Protein AF-A0A377BPP2-F1 (afdb_monomer)

pLDDT: mean 90.52, std 13.29, range [37.53, 98.62]

Organism: Escherichia coli (NCBI:txid562)

Solvent-accessible surface area (backbone atoms only — not comparable to full-atom values): 5243 Å² total; per-residue (Å²): 132,62,91,83,49,46,66,83,79,76,75,88,85,91,62,98,72,67,66,48,83,66,59,47,52,49,50,35,60,78,56,69,48,53,68,48,76,48,73,35,54,71,51,48,72,33,66,64,60,39,51,53,46,44,72,63,39,48,90,86,34,50,51,46,67,32,30,61,74,54,46,54,53,53,44,71,33,59,84,72,68,63,94,128

Mean predicted aligned error: 4.36 Å

Nearest PDB structures (foldseek):
  2jzn-assembly1_C  TM=9.621E-01  e=4.574E-11  Escherichia coli
  1nrz-assembly1_A  TM=9.757E-01  e=1.793E-06  Klebsiella pneumon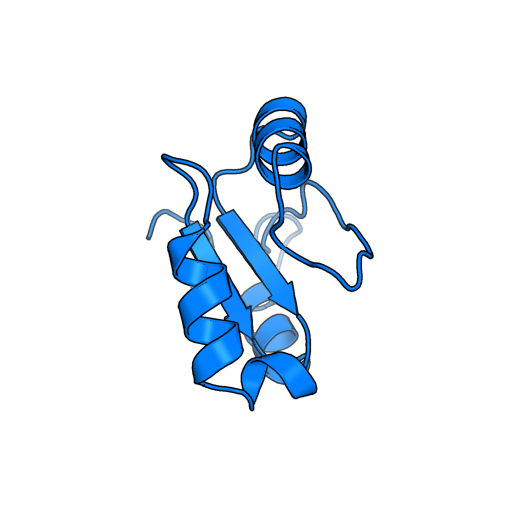iae
  1ble-assembly1_A  TM=9.499E-01  e=1.082E-05  Bacillus subtilis
  3lfj-assembly2_B  TM=9.336E-01  e=4.312E-05  Caldanaerobacter subterraneus subsp. tengcongensis MB4
  5t5d-assembly1_A  TM=8.689E-01  e=7.497E-05  Streptococcus pneumoniae TIGR4

Sequence (84 aa):
MGPNDYMVIGLARIDDRLIHGQVATRWTKETNVSRIIVVSDEVAADTVRKTLLTQVAPPGVTAHVVDVAKMIRVYNNPNMLANA

InterPro domains:
  IPR004720 Phosphotransferase system, sorbose subfamily IIB component [PF03830] (9-79)
  IPR004720 Phosphotransferase system, sorbose subfamily IIB component [PS51101] (5-84)
  IPR036667 Phosphotransferase system, sorbose subfamily IIB component superfamily [G3DSA:3.40.35.10] (4-83)
  IPR036667 Phosphotransferase system, sorbose subfamily IIB component superfamily [SSF52728] (7-79)

Radius of gyration: 12.98 Å; Cα contacts (8 Å, |Δi|>4): 83; chains: 1; bounding box: 30×23×37 Å

Foldseek 3Di:
DDPLLFADDLDDDDDPVQQDDCPQVVVCVVSVAQEAEAEDPVCQPDPVSQVVNQVSHPPSHGYHYDYPVVVVVCGNHSVNHDDD

Secondary structure (DSSP, 8-state):
--TTSS---S-----TT-S-HHHHHHHHHHTT-SEEEEE-HHHHH-HHHHHHHHHTPPTT-EEEEE-HHHHHHHHT-GGGSS--

Structure (mmCIF, N/CA/C/O backbone):
data_AF-A0A377BPP2-F1
#
_entry.id   AF-A0A377BPP2-F1
#
loop_
_atom_site.group_PDB
_atom_site.id
_atom_site.type_symbol
_atom_site.label_atom_id
_atom_site.label_alt_id
_atom_site.label_comp_id
_atom_site.label_asym_id
_atom_site.label_entity_id
_atom_site.label_seq_id
_atom_site.pdbx_PDB_ins_code
_atom_site.Cartn_x
_atom_site.Cartn_y
_atom_site.Cartn_z
_atom_site.occupancy
_atom_site.B_iso_or_equiv
_atom_site.auth_seq_id
_atom_site.auth_comp_id
_atom_site.auth_asym_id
_atom_site.auth_atom_id
_atom_site.pdbx_PDB_model_num
ATOM 1 N N . MET A 1 1 ? 11.204 -1.050 -23.771 1.00 64.31 1 MET A N 1
ATOM 2 C CA . MET A 1 1 ? 11.272 -0.724 -22.338 1.00 64.31 1 MET A CA 1
ATOM 3 C C . MET A 1 1 ? 12.545 -1.332 -21.785 1.00 64.31 1 MET A C 1
ATOM 5 O O . MET A 1 1 ? 12.746 -2.531 -21.954 1.00 64.31 1 MET A O 1
ATOM 9 N N . GLY A 1 2 ? 13.438 -0.503 -21.256 1.00 66.94 2 GLY A N 1
ATOM 10 C CA . GLY A 1 2 ? 14.646 -0.918 -20.556 1.00 66.94 2 GLY A CA 1
ATOM 11 C C . GLY A 1 2 ? 14.380 -1.219 -19.073 1.00 66.94 2 GLY A C 1
ATOM 12 O O . GLY A 1 2 ? 13.289 -0.951 -18.573 1.00 66.94 2 GLY A O 1
ATOM 13 N N . PRO A 1 3 ? 15.371 -1.757 -18.343 1.00 63.28 3 PRO A N 1
ATOM 14 C CA . PRO A 1 3 ? 15.225 -2.165 -16.939 1.00 63.28 3 PRO A CA 1
ATOM 15 C C . PRO A 1 3 ? 14.787 -1.044 -15.980 1.00 63.28 3 PRO A C 1
ATOM 17 O O . PRO A 1 3 ? 14.207 -1.329 -14.939 1.00 63.28 3 PRO A O 1
ATOM 20 N N . ASN A 1 4 ? 15.038 0.218 -16.343 1.00 68.69 4 ASN A N 1
ATOM 21 C CA . ASN A 1 4 ? 14.734 1.396 -15.526 1.00 68.69 4 ASN A CA 1
ATOM 22 C C . ASN A 1 4 ? 13.376 2.044 -15.857 1.00 68.69 4 ASN A C 1
ATOM 24 O O . ASN A 1 4 ? 13.028 3.055 -15.256 1.00 68.69 4 ASN A O 1
ATOM 28 N N . ASP A 1 5 ? 12.608 1.469 -16.789 1.00 76.38 5 ASP A N 1
ATOM 29 C CA . ASP A 1 5 ? 11.299 1.995 -17.208 1.00 76.38 5 ASP A CA 1
ATOM 30 C C . ASP A 1 5 ? 10.141 1.456 -16.345 1.00 76.38 5 ASP A C 1
ATOM 32 O O . ASP A 1 5 ? 8.972 1.674 -16.669 1.00 76.38 5 ASP A O 1
ATOM 36 N N . TYR A 1 6 ? 10.452 0.735 -15.262 1.00 83.00 6 TYR A N 1
ATOM 37 C CA . TYR A 1 6 ? 9.484 0.084 -14.378 1.00 83.00 6 TYR A CA 1
ATOM 38 C C . TYR A 1 6 ? 9.675 0.490 -12.922 1.00 83.00 6 TYR A C 1
ATOM 40 O O . TYR A 1 6 ? 10.739 0.944 -12.498 1.00 83.00 6 TYR A O 1
ATOM 48 N N . MET A 1 7 ? 8.625 0.278 -12.129 1.00 88.44 7 MET A N 1
ATOM 49 C CA . MET A 1 7 ? 8.671 0.532 -10.696 1.00 88.44 7 MET A CA 1
ATOM 50 C C . MET A 1 7 ? 9.623 -0.457 -10.019 1.00 88.44 7 MET A C 1
ATOM 52 O O . MET A 1 7 ? 9.509 -1.670 -10.198 1.00 88.44 7 MET A O 1
ATOM 56 N N . VAL A 1 8 ? 10.525 0.056 -9.185 1.00 90.44 8 VAL A N 1
ATOM 57 C CA . VAL A 1 8 ? 11.404 -0.780 -8.363 1.00 90.44 8 VAL A CA 1
ATOM 58 C C . VAL A 1 8 ? 10.620 -1.307 -7.160 1.00 90.44 8 VAL A C 1
ATOM 60 O O . VAL A 1 8 ? 10.062 -0.535 -6.380 1.00 90.44 8 VAL A O 1
ATOM 63 N N . ILE A 1 9 ? 10.578 -2.630 -6.995 1.00 93.62 9 ILE A N 1
ATOM 64 C CA . ILE A 1 9 ? 9.928 -3.283 -5.852 1.00 93.62 9 ILE A CA 1
ATOM 65 C C . ILE A 1 9 ? 10.956 -3.421 -4.727 1.00 93.62 9 ILE A C 1
ATOM 67 O O . ILE A 1 9 ? 11.837 -4.272 -4.796 1.00 93.62 9 ILE A O 1
ATOM 71 N N . GLY A 1 10 ? 10.840 -2.590 -3.687 1.00 94.56 10 GLY A N 1
ATOM 72 C CA . GLY A 1 10 ? 11.730 -2.656 -2.519 1.00 94.56 10 GLY A CA 1
ATOM 73 C C . GLY A 1 10 ? 11.461 -3.855 -1.600 1.00 94.56 10 GLY A C 1
ATOM 74 O O . GLY A 1 10 ? 12.387 -4.396 -1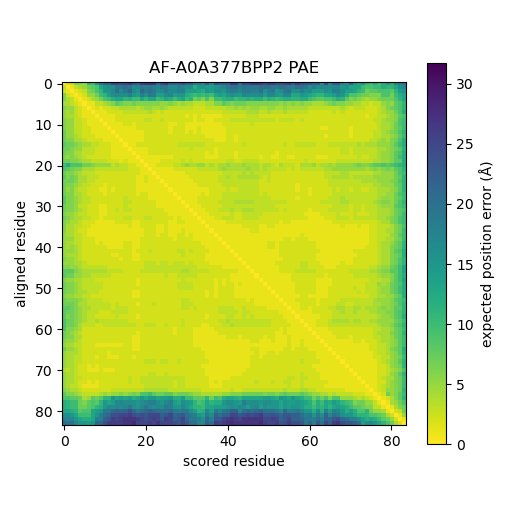.005 1.00 94.56 10 GLY A O 1
ATOM 75 N N . LEU A 1 11 ? 10.199 -4.287 -1.494 1.00 96.94 11 LEU A N 1
ATOM 76 C CA . LEU A 1 11 ? 9.778 -5.455 -0.716 1.00 96.94 11 LEU A CA 1
ATOM 77 C C . LEU A 1 11 ? 8.444 -5.995 -1.242 1.00 96.94 11 LEU A C 1
ATOM 79 O O . LEU A 1 11 ? 7.522 -5.225 -1.508 1.00 96.94 11 LEU A O 1
ATOM 83 N N . ALA A 1 12 ? 8.316 -7.320 -1.298 1.00 97.50 12 ALA A N 1
ATOM 84 C CA . ALA A 1 12 ? 7.034 -8.007 -1.403 1.00 97.50 12 ALA A CA 1
ATOM 85 C C . ALA A 1 12 ? 6.745 -8.725 -0.077 1.00 97.50 12 ALA A C 1
ATOM 87 O O . ALA A 1 12 ? 7.556 -9.527 0.385 1.00 97.50 12 ALA A O 1
ATOM 88 N N . ARG A 1 13 ? 5.602 -8.426 0.550 1.00 97.38 13 ARG A N 1
ATOM 89 C CA . ARG A 1 13 ? 5.198 -8.999 1.843 1.00 97.38 13 ARG A CA 1
ATOM 90 C C . ARG A 1 13 ? 3.798 -9.589 1.739 1.00 97.38 13 ARG A C 1
ATOM 92 O O . ARG A 1 13 ? 2.892 -8.920 1.254 1.00 97.38 13 ARG A O 1
ATOM 99 N N . ILE A 1 14 ? 3.625 -10.807 2.246 1.00 97.62 14 ILE A N 1
ATOM 100 C CA . ILE A 1 14 ? 2.326 -11.479 2.361 1.00 97.62 14 ILE A CA 1
ATOM 101 C C . ILE A 1 14 ? 1.882 -11.400 3.825 1.00 97.62 14 ILE A C 1
ATOM 103 O O . ILE A 1 14 ? 2.592 -11.867 4.713 1.00 97.62 14 ILE A O 1
ATOM 107 N N . ASP A 1 15 ? 0.743 -10.757 4.074 1.00 97.06 15 ASP A N 1
ATOM 108 C CA . ASP A 1 15 ? 0.138 -10.583 5.400 1.00 97.06 15 ASP A CA 1
ATOM 109 C C . ASP A 1 15 ? -1.358 -10.290 5.216 1.00 97.06 15 ASP A C 1
ATOM 111 O O . ASP A 1 15 ? -1.717 -9.335 4.529 1.00 97.06 15 ASP A O 1
ATOM 115 N N . ASP A 1 16 ? -2.232 -11.095 5.811 1.00 95.38 16 ASP A N 1
ATOM 116 C CA . ASP A 1 16 ? -3.694 -10.976 5.713 1.00 95.38 16 ASP A CA 1
ATOM 117 C C . ASP A 1 16 ? -4.259 -9.751 6.457 1.00 95.38 16 ASP A C 1
ATOM 119 O O . ASP A 1 16 ? -5.324 -9.226 6.112 1.00 95.38 16 ASP A O 1
ATOM 123 N N . ARG A 1 17 ? -3.511 -9.241 7.443 1.00 95.44 17 ARG A N 1
ATOM 124 C CA . ARG A 1 17 ? -3.840 -8.032 8.213 1.00 95.44 17 ARG A CA 1
ATOM 125 C C . ARG A 1 17 ? -3.329 -6.751 7.563 1.00 95.44 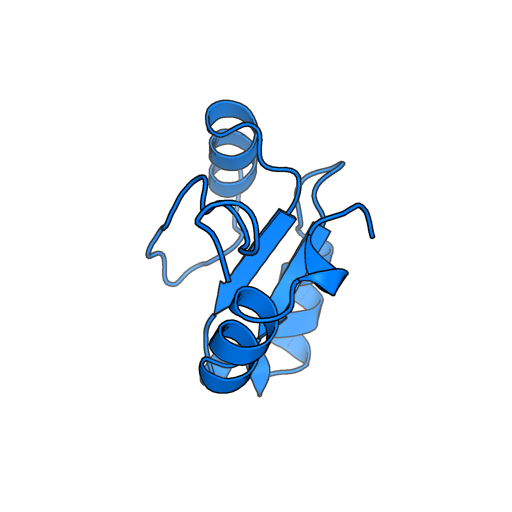17 ARG A C 1
ATOM 127 O O . ARG A 1 17 ? -3.683 -5.663 8.012 1.00 95.44 17 ARG A O 1
ATOM 13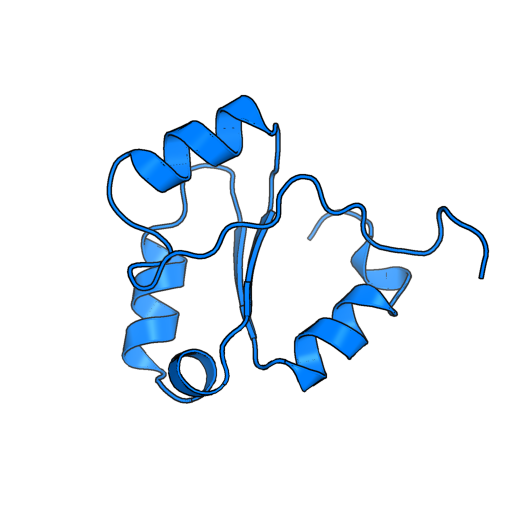4 N N . LEU A 1 18 ? -2.537 -6.858 6.494 1.00 96.31 18 LEU A N 1
ATOM 135 C CA . LEU A 1 18 ? -2.137 -5.744 5.630 1.00 96.31 18 LEU A CA 1
ATOM 136 C C . LEU A 1 18 ? -1.368 -4.642 6.388 1.00 96.31 18 LEU A C 1
ATOM 138 O O . LEU A 1 18 ? -0.219 -4.841 6.794 1.00 96.31 18 LEU A O 1
ATOM 142 N N . ILE A 1 19 ? -1.965 -3.464 6.574 1.00 96.38 19 ILE A N 1
ATOM 143 C CA . ILE A 1 19 ? -1.351 -2.335 7.277 1.00 96.38 19 ILE A CA 1
ATOM 144 C C . ILE A 1 19 ? -1.868 -2.345 8.715 1.00 96.38 19 ILE A C 1
ATOM 146 O O . ILE A 1 19 ? -2.995 -1.937 8.981 1.00 96.38 19 ILE A O 1
ATOM 150 N N . HIS A 1 20 ? -1.043 -2.832 9.644 1.00 94.75 20 HIS A N 1
ATOM 151 C CA . HIS A 1 20 ? -1.410 -2.928 11.056 1.00 94.75 20 HIS A CA 1
ATOM 152 C C . HIS A 1 20 ? -0.224 -2.681 11.988 1.00 94.75 20 HIS A C 1
ATOM 154 O O . HIS A 1 20 ? 0.925 -3.033 11.692 1.00 94.75 20 HIS A O 1
ATOM 160 N N . GLY A 1 21 ? -0.544 -2.087 13.140 1.00 90.69 21 GLY A N 1
ATOM 161 C CA . GLY A 1 21 ? 0.380 -1.865 14.247 1.00 90.69 21 GLY A CA 1
ATOM 162 C C . GLY A 1 21 ? 1.696 -1.203 13.832 1.00 90.69 21 GLY A C 1
ATOM 163 O O . GLY A 1 21 ? 1.774 -0.423 12.887 1.00 90.69 21 GLY A O 1
ATOM 164 N N . GLN A 1 22 ? 2.765 -1.542 14.551 1.00 93.81 22 GLN A N 1
ATOM 165 C CA . GLN A 1 22 ? 4.110 -1.039 14.254 1.00 93.81 22 GLN A CA 1
ATOM 166 C C . GLN A 1 22 ? 4.817 -1.830 13.145 1.00 93.81 22 GLN A C 1
ATOM 168 O O . GLN A 1 22 ? 5.889 -1.427 12.696 1.00 93.81 22 GLN A O 1
ATOM 173 N N . VAL A 1 23 ? 4.230 -2.940 12.682 1.00 95.00 23 VAL A N 1
ATOM 174 C CA . VAL A 1 23 ? 4.835 -3.811 11.668 1.00 95.00 23 VAL A CA 1
ATOM 175 C C . VAL A 1 23 ? 5.002 -3.051 10.355 1.00 95.00 23 VAL A C 1
ATOM 177 O O . VAL A 1 23 ? 6.097 -3.038 9.799 1.00 95.00 23 VAL A O 1
ATOM 180 N N . ALA A 1 24 ? 3.958 -2.358 9.887 1.00 93.44 24 ALA A N 1
ATOM 181 C CA . ALA A 1 24 ? 4.043 -1.548 8.671 1.00 93.44 24 ALA A CA 1
ATOM 182 C C . ALA A 1 24 ? 5.097 -0.433 8.795 1.00 93.44 24 ALA A C 1
ATOM 184 O O . ALA A 1 24 ? 5.942 -0.298 7.916 1.00 93.44 24 ALA A O 1
ATOM 185 N N . THR A 1 25 ? 5.108 0.293 9.916 1.00 94.00 25 THR A N 1
ATOM 186 C CA . THR A 1 25 ? 6.075 1.370 10.196 1.00 94.00 25 THR A CA 1
ATOM 187 C C . THR A 1 25 ? 7.521 0.886 10.236 1.00 94.00 25 THR A C 1
ATOM 189 O O . THR A 1 25 ? 8.428 1.599 9.809 1.00 94.00 25 THR A O 1
ATOM 192 N N . ARG A 1 26 ? 7.766 -0.312 10.775 1.00 96.19 26 ARG A N 1
ATOM 193 C CA . ARG A 1 26 ? 9.108 -0.892 10.814 1.00 96.19 26 ARG A CA 1
ATOM 194 C C . ARG A 1 26 ? 9.591 -1.229 9.408 1.00 96.19 26 ARG A C 1
ATOM 196 O O . ARG A 1 26 ? 10.683 -0.811 9.036 1.00 96.19 26 ARG A O 1
ATOM 203 N N . TRP A 1 27 ? 8.761 -1.917 8.625 1.00 96.44 27 TRP A N 1
ATOM 204 C CA . TRP A 1 27 ? 9.116 -2.300 7.260 1.00 96.44 27 TRP A CA 1
ATOM 205 C C . TRP A 1 27 ? 9.354 -1.087 6.365 1.00 96.44 27 TRP A C 1
ATOM 207 O O . TRP A 1 27 ? 10.351 -1.075 5.656 1.00 96.44 27 TRP A O 1
ATOM 217 N N . THR A 1 28 ? 8.523 -0.041 6.438 1.00 95.25 28 THR A N 1
ATOM 218 C CA . THR A 1 28 ? 8.723 1.146 5.590 1.00 95.25 28 THR A CA 1
ATOM 219 C C . THR A 1 28 ? 10.051 1.848 5.854 1.00 95.25 28 THR A C 1
ATOM 221 O O . THR A 1 28 ? 10.689 2.314 4.911 1.00 95.25 28 THR A O 1
ATOM 224 N N . LYS A 1 29 ? 10.496 1.878 7.116 1.00 94.00 29 LYS A N 1
ATOM 225 C CA . LYS A 1 29 ? 11.809 2.407 7.505 1.00 94.00 29 LYS A CA 1
ATOM 2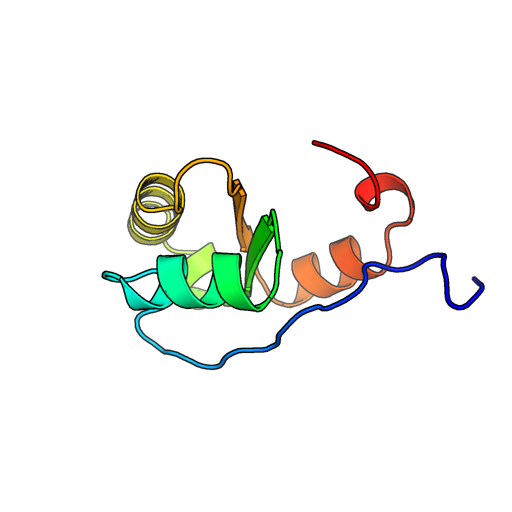26 C C . LYS A 1 29 ? 12.957 1.505 7.057 1.00 94.00 29 LYS A C 1
ATOM 228 O O . LYS A 1 29 ? 13.905 2.004 6.466 1.00 94.00 29 LYS A O 1
ATOM 233 N N . GLU A 1 30 ? 12.878 0.200 7.327 1.00 96.12 30 GLU A N 1
ATOM 234 C CA . GLU A 1 30 ? 13.948 -0.751 6.985 1.00 96.12 30 GLU A CA 1
ATOM 235 C C . GLU A 1 30 ? 14.161 -0.871 5.469 1.00 96.12 30 GLU A C 1
ATOM 237 O O . GLU A 1 30 ? 15.295 -1.018 5.023 1.00 96.12 30 GLU A O 1
ATOM 242 N N . THR A 1 31 ? 13.097 -0.759 4.667 1.00 95.88 31 THR A N 1
ATOM 243 C CA . THR A 1 31 ? 13.182 -0.847 3.199 1.00 95.88 31 THR A CA 1
ATOM 244 C C . THR A 1 31 ? 13.268 0.513 2.511 1.00 95.88 31 THR A C 1
ATOM 246 O O . THR A 1 31 ? 13.337 0.562 1.286 1.00 95.88 31 THR A O 1
ATOM 249 N N . ASN A 1 32 ? 13.223 1.612 3.272 1.00 95.06 32 ASN A N 1
ATOM 250 C CA . ASN A 1 32 ? 13.239 2.988 2.774 1.00 95.06 32 ASN A CA 1
ATOM 251 C C . ASN A 1 32 ? 12.201 3.265 1.661 1.00 95.06 32 ASN A C 1
ATOM 253 O O . ASN A 1 32 ? 12.493 3.933 0.669 1.00 95.06 32 ASN A O 1
ATOM 257 N N . VAL A 1 33 ? 10.987 2.718 1.803 1.00 95.25 33 VAL A N 1
ATOM 258 C CA . VAL A 1 33 ? 9.900 2.926 0.828 1.00 95.25 33 VAL A CA 1
ATOM 259 C C . VAL A 1 33 ? 8.993 4.072 1.265 1.00 95.25 33 VAL A C 1
ATOM 261 O O . VAL A 1 33 ? 8.601 4.167 2.426 1.00 95.25 33 VAL A O 1
ATOM 264 N N . SER A 1 34 ? 8.602 4.912 0.308 1.00 95.12 34 SER A N 1
ATOM 265 C CA . SER A 1 34 ? 7.647 6.014 0.499 1.00 95.12 34 SER A CA 1
ATOM 266 C C . SER A 1 34 ? 6.221 5.674 0.050 1.00 95.12 34 SER A C 1
ATOM 268 O O . SER A 1 34 ? 5.308 6.478 0.231 1.00 95.12 34 SER A O 1
ATOM 270 N N . ARG A 1 35 ? 6.004 4.480 -0.521 1.00 95.38 35 ARG A N 1
ATOM 271 C CA . ARG A 1 35 ? 4.710 4.026 -1.046 1.00 95.38 35 ARG A CA 1
ATOM 272 C C . ARG A 1 35 ? 4.452 2.563 -0.683 1.00 95.38 35 ARG A C 1
ATOM 274 O O . ARG A 1 35 ? 5.310 1.710 -0.892 1.00 95.38 35 ARG A O 1
ATOM 281 N N . ILE A 1 36 ? 3.248 2.271 -0.193 1.00 97.44 36 ILE A N 1
ATOM 282 C CA . ILE A 1 36 ? 2.706 0.920 0.004 1.00 97.44 36 ILE A CA 1
ATOM 283 C C . ILE A 1 36 ? 1.566 0.707 -0.992 1.00 97.44 36 ILE A C 1
ATOM 285 O O . ILE A 1 36 ? 0.672 1.545 -1.119 1.00 97.44 36 ILE A O 1
ATOM 289 N N . ILE A 1 37 ? 1.560 -0.441 -1.666 1.00 97.62 37 ILE A N 1
ATOM 290 C CA . ILE A 1 37 ? 0.453 -0.859 -2.529 1.00 97.62 37 ILE A CA 1
ATOM 291 C C . ILE A 1 37 ? -0.057 -2.210 -2.030 1.00 97.62 37 ILE A C 1
ATOM 293 O O . ILE A 1 37 ? 0.634 -3.220 -2.123 1.00 97.62 37 ILE A O 1
ATOM 297 N N . VAL A 1 38 ? -1.273 -2.219 -1.490 1.00 98.19 38 VAL A N 1
ATOM 298 C CA . VAL A 1 38 ? -2.024 -3.437 -1.191 1.00 98.19 38 VAL A CA 1
ATOM 299 C C . VAL A 1 38 ? -2.654 -3.936 -2.485 1.00 98.19 38 VAL A C 1
ATOM 301 O O . VAL A 1 38 ? -3.405 -3.205 -3.134 1.00 98.19 38 VAL A O 1
ATOM 304 N N . VAL A 1 39 ? -2.362 -5.186 -2.836 1.00 98.44 39 VAL A N 1
ATOM 305 C CA . VAL A 1 39 ? -2.868 -5.842 -4.045 1.00 98.44 39 VAL A CA 1
ATOM 306 C C . VAL A 1 39 ? -3.812 -6.963 -3.622 1.00 98.44 39 VAL A C 1
ATOM 308 O O . VAL A 1 39 ? -3.366 -8.017 -3.176 1.00 98.44 39 VAL A O 1
ATOM 311 N N . SER A 1 40 ? -5.116 -6.711 -3.694 1.00 98.50 40 SER A N 1
ATOM 312 C CA . SER A 1 40 ? -6.156 -7.683 -3.344 1.00 98.50 40 SER A CA 1
ATOM 313 C C . SER A 1 40 ? -7.489 -7.263 -3.951 1.00 98.50 40 SER A C 1
ATOM 315 O O . SER A 1 40 ? -7.968 -6.161 -3.685 1.00 98.50 40 SER A O 1
ATOM 317 N N . ASP A 1 41 ? -8.100 -8.156 -4.727 1.00 98.56 41 ASP A N 1
ATOM 318 C CA . ASP A 1 41 ? -9.383 -7.901 -5.389 1.00 98.56 41 ASP A CA 1
ATOM 319 C C . ASP A 1 41 ? -10.521 -7.744 -4.368 1.00 98.56 41 ASP A C 1
ATOM 321 O O . ASP A 1 41 ? -11.334 -6.828 -4.476 1.00 98.56 41 ASP A O 1
ATOM 325 N N . GLU A 1 42 ? -10.528 -8.581 -3.325 1.00 98.31 42 GLU A N 1
ATOM 326 C CA . GLU A 1 42 ? -11.505 -8.522 -2.230 1.00 98.31 42 GLU A CA 1
ATOM 327 C C . GLU A 1 42 ? -11.439 -7.174 -1.498 1.00 98.31 42 GLU A C 1
ATOM 329 O O . GLU A 1 42 ? -12.444 -6.483 -1.347 1.00 98.31 42 GLU A O 1
ATOM 334 N N . VAL A 1 43 ? -10.237 -6.753 -1.094 1.00 98.00 43 VAL A N 1
ATOM 335 C CA . VAL A 1 43 ? -10.043 -5.494 -0.358 1.00 98.00 43 VAL A CA 1
ATOM 336 C C . VAL A 1 43 ? -10.285 -4.286 -1.265 1.00 98.00 43 VAL A C 1
ATOM 338 O O . VAL A 1 43 ? -10.756 -3.251 -0.801 1.00 98.00 43 VAL A O 1
ATOM 341 N N . ALA A 1 44 ? -9.976 -4.389 -2.560 1.00 98.12 44 ALA A N 1
ATOM 342 C CA . ALA A 1 44 ? -10.248 -3.328 -3.522 1.00 98.12 44 ALA A CA 1
ATOM 343 C C . ALA A 1 44 ? -11.753 -3.099 -3.742 1.00 98.12 44 ALA A C 1
ATOM 345 O O . ALA A 1 44 ? -12.144 -1.958 -4.013 1.00 98.12 44 ALA A O 1
ATOM 346 N N . ALA A 1 45 ? -12.574 -4.147 -3.607 1.00 98.25 45 ALA A N 1
ATOM 347 C CA . ALA A 1 45 ? -14.032 -4.077 -3.677 1.00 98.25 45 ALA A CA 1
ATOM 348 C C . ALA A 1 45 ? -14.685 -3.583 -2.369 1.00 98.25 45 ALA A C 1
ATOM 350 O O . ALA A 1 45 ? -15.791 -3.043 -2.406 1.00 98.25 45 ALA A O 1
ATOM 351 N N . ASP A 1 46 ? -14.003 -3.709 -1.228 1.00 98.12 46 ASP A N 1
ATOM 352 C CA . ASP A 1 46 ? -14.472 -3.221 0.073 1.00 98.12 46 ASP A CA 1
ATOM 353 C C . ASP A 1 46 ? -14.056 -1.758 0.313 1.00 98.12 46 ASP A C 1
ATOM 355 O O . ASP A 1 46 ? -12.919 -1.436 0.674 1.00 98.12 46 ASP A O 1
ATOM 359 N N . THR A 1 47 ? -15.006 -0.838 0.139 1.00 96.19 47 THR A N 1
ATOM 360 C CA . THR A 1 47 ? -14.768 0.605 0.292 1.00 96.19 47 THR A CA 1
ATOM 361 C C . THR A 1 47 ? -14.417 1.008 1.722 1.00 96.19 47 THR A C 1
ATOM 363 O O . THR A 1 47 ? -13.614 1.929 1.913 1.00 96.19 47 THR A O 1
ATOM 366 N N . VAL A 1 48 ? -14.961 0.318 2.727 1.00 97.62 48 VAL A N 1
ATOM 367 C CA . VAL A 1 48 ? -14.702 0.608 4.142 1.00 97.62 48 VAL A CA 1
ATOM 368 C C . VAL A 1 48 ? -13.286 0.171 4.485 1.00 97.62 48 VAL A C 1
ATOM 370 O O . VAL A 1 48 ? -12.486 0.984 4.956 1.00 97.62 48 VAL A O 1
ATOM 373 N N . ARG A 1 49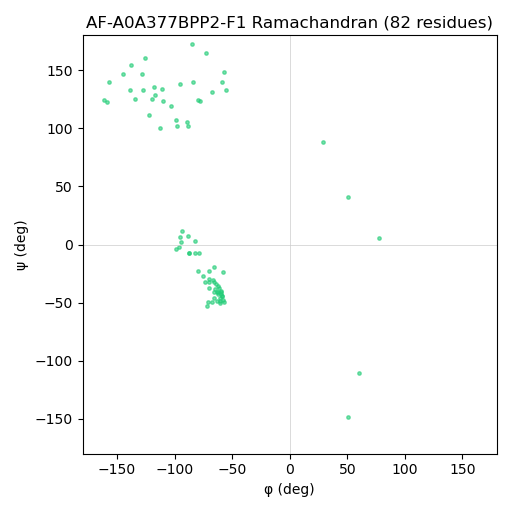 ? -12.933 -1.081 4.179 1.00 96.88 49 ARG A N 1
ATOM 374 C CA . ARG A 1 49 ? -11.601 -1.633 4.460 1.00 96.88 49 ARG A CA 1
ATOM 375 C C . ARG A 1 49 ? -10.512 -0.879 3.707 1.00 96.88 49 ARG A C 1
ATOM 377 O O . ARG A 1 49 ? -9.484 -0.550 4.296 1.00 96.88 49 ARG A O 1
ATOM 384 N N . LYS A 1 50 ? -10.753 -0.523 2.443 1.00 97.19 50 LYS A N 1
ATOM 385 C CA . LYS A 1 50 ? -9.856 0.336 1.663 1.00 97.19 50 LYS A CA 1
ATOM 386 C C . LYS A 1 50 ? -9.610 1.681 2.343 1.00 97.19 50 LYS A C 1
ATOM 388 O O . LYS A 1 50 ? -8.457 2.078 2.490 1.00 97.19 50 LYS A O 1
ATOM 393 N N . THR A 1 51 ? -10.674 2.358 2.773 1.00 96.06 51 THR A N 1
ATOM 394 C CA . THR A 1 51 ? -10.568 3.661 3.444 1.00 96.06 51 THR A CA 1
ATOM 395 C C . THR A 1 51 ? -9.751 3.547 4.729 1.00 96.06 51 THR A C 1
ATOM 397 O O . THR A 1 51 ? -8.786 4.292 4.905 1.00 96.06 51 THR A O 1
ATOM 400 N N . LEU A 1 5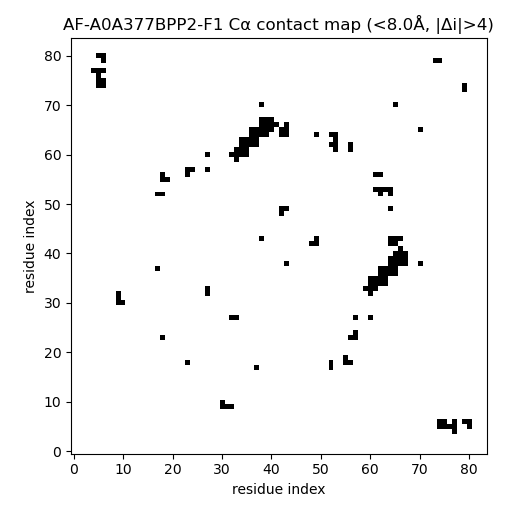2 ? -10.063 2.563 5.576 1.00 96.31 52 LEU A N 1
ATOM 401 C CA . LEU A 1 52 ? -9.347 2.332 6.831 1.00 96.31 52 LEU A CA 1
ATOM 402 C C . LEU A 1 52 ? -7.853 2.084 6.600 1.00 96.31 52 LEU A C 1
ATOM 404 O O . LEU A 1 52 ? -7.026 2.733 7.233 1.00 96.31 52 LEU A O 1
ATOM 408 N N . LEU A 1 53 ? -7.497 1.212 5.651 1.00 96.50 53 LEU A N 1
ATOM 409 C CA . LEU A 1 53 ? -6.097 0.914 5.328 1.00 96.50 53 LEU A CA 1
ATOM 410 C C . LEU A 1 53 ? -5.323 2.153 4.878 1.00 96.50 53 LEU A C 1
ATOM 412 O O . LEU A 1 53 ? -4.171 2.331 5.268 1.00 96.50 53 LEU A O 1
ATOM 416 N N . THR A 1 54 ? -5.947 3.022 4.082 1.00 94.94 54 THR A N 1
ATOM 417 C CA . THR A 1 54 ? -5.292 4.261 3.643 1.00 94.94 54 THR A CA 1
ATOM 418 C C . THR A 1 54 ? -5.114 5.278 4.769 1.00 94.94 54 THR A C 1
ATOM 420 O O . THR A 1 54 ? -4.135 6.018 4.759 1.00 94.94 54 THR A O 1
ATOM 423 N N . GLN A 1 55 ? -6.004 5.292 5.765 1.00 94.88 55 GLN A N 1
ATOM 424 C CA . GLN A 1 55 ? -5.917 6.198 6.916 1.00 94.88 55 GLN A CA 1
ATOM 425 C C . GLN A 1 55 ? -4.851 5.783 7.936 1.00 94.88 55 GLN A C 1
ATOM 427 O O . GLN A 1 55 ? -4.317 6.638 8.636 1.00 94.88 55 GLN A O 1
ATOM 432 N N . VAL A 1 56 ? -4.527 4.490 8.022 1.00 94.38 56 VAL A N 1
ATOM 433 C CA . VAL A 1 56 ? -3.517 3.964 8.960 1.00 94.38 56 VAL A CA 1
ATOM 434 C C . VAL A 1 56 ? -2.116 3.859 8.348 1.00 94.38 56 VAL A C 1
ATOM 436 O O . VAL A 1 56 ? -1.228 3.229 8.928 1.00 94.38 56 VAL A O 1
ATOM 439 N N . ALA A 1 57 ? -1.902 4.450 7.171 1.00 94.06 57 ALA A N 1
ATOM 440 C CA . ALA A 1 57 ? -0.590 4.500 6.543 1.00 94.06 57 ALA A CA 1
ATOM 441 C C . ALA A 1 57 ? 0.434 5.201 7.462 1.00 94.06 57 ALA A C 1
ATOM 443 O O . ALA A 1 57 ? 0.100 6.204 8.101 1.00 94.06 57 ALA A O 1
ATOM 444 N N . PRO A 1 58 ? 1.686 4.709 7.546 1.00 95.25 58 PRO A N 1
ATOM 445 C CA . PRO A 1 58 ? 2.719 5.380 8.325 1.00 95.25 58 PRO A CA 1
ATOM 446 C C . PRO A 1 58 ? 2.940 6.836 7.870 1.00 95.25 58 PRO A C 1
ATOM 448 O O . PRO A 1 58 ? 2.823 7.128 6.678 1.00 95.25 58 PRO A O 1
ATOM 451 N N . PRO A 1 59 ? 3.316 7.759 8.776 1.00 93.12 59 PRO A N 1
ATOM 452 C CA . PRO A 1 59 ? 3.597 9.144 8.405 1.00 93.12 59 PRO A CA 1
ATOM 453 C C . PRO A 1 59 ? 4.655 9.246 7.299 1.00 93.12 59 PRO A C 1
ATO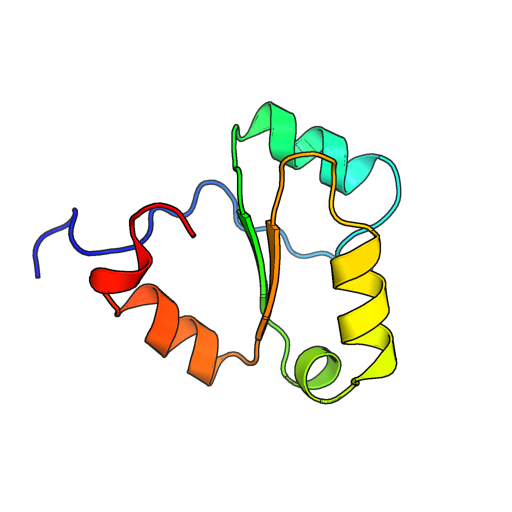M 455 O O . PRO A 1 59 ? 5.702 8.603 7.378 1.00 93.12 59 PRO A O 1
ATOM 458 N N . GLY A 1 60 ? 4.386 10.066 6.280 1.00 93.44 60 GLY A N 1
ATOM 459 C CA . GLY A 1 60 ? 5.277 10.239 5.126 1.00 93.44 60 GLY A CA 1
ATOM 460 C C . GLY A 1 60 ? 5.231 9.102 4.098 1.00 93.44 60 GLY A C 1
ATOM 461 O O . GLY A 1 60 ? 6.012 9.127 3.151 1.00 93.44 60 GLY A O 1
ATOM 462 N N . VAL A 1 61 ? 4.328 8.128 4.259 1.00 96.06 61 VAL A N 1
ATOM 463 C CA . VAL A 1 61 ? 4.136 7.011 3.327 1.00 96.06 61 VAL A CA 1
ATOM 464 C C . VAL A 1 61 ? 2.732 7.068 2.734 1.00 96.06 61 VAL A C 1
ATOM 466 O O . VAL A 1 61 ? 1.744 7.139 3.462 1.00 96.06 61 VAL A O 1
ATOM 469 N N . THR A 1 62 ? 2.625 7.000 1.408 1.00 96.31 62 THR A N 1
ATOM 470 C CA . THR A 1 62 ? 1.328 6.880 0.729 1.00 96.31 62 THR A CA 1
ATOM 471 C C . THR A 1 62 ? 0.888 5.422 0.668 1.00 96.31 62 THR A C 1
ATOM 473 O O . THR A 1 62 ? 1.695 4.522 0.436 1.00 96.31 62 THR A O 1
ATOM 476 N N . ALA A 1 63 ? -0.403 5.167 0.878 1.00 96.62 63 ALA A N 1
ATOM 477 C CA . ALA A 1 63 ? -0.983 3.834 0.768 1.00 96.62 63 ALA A CA 1
ATOM 478 C C . ALA A 1 63 ? -2.042 3.793 -0.333 1.00 96.62 63 ALA A C 1
ATOM 480 O O . ALA A 1 63 ? -2.908 4.664 -0.425 1.00 96.62 63 ALA A O 1
ATOM 481 N N . HIS A 1 64 ? -1.999 2.740 -1.144 1.00 97.38 64 HIS A N 1
ATOM 482 C CA . HIS A 1 64 ? -2.993 2.462 -2.171 1.00 97.38 64 HIS A CA 1
ATOM 483 C C . HIS A 1 64 ? -3.510 1.036 -2.034 1.00 97.38 64 HIS A C 1
ATOM 485 O O . HIS A 1 64 ? -2.762 0.129 -1.686 1.00 97.38 64 HIS A O 1
ATOM 491 N N . VAL A 1 65 ? -4.784 0.838 -2.366 1.00 98.12 65 VAL A N 1
ATOM 492 C CA . VAL A 1 65 ? -5.395 -0.487 -2.499 1.00 98.12 65 VAL A CA 1
ATOM 493 C C . VAL A 1 65 ? -5.888 -0.643 -3.930 1.00 98.12 65 VAL A C 1
ATOM 495 O O . VAL A 1 65 ? -6.638 0.211 -4.427 1.00 98.12 65 VAL A O 1
ATOM 498 N N . VAL A 1 66 ? -5.446 -1.707 -4.593 1.00 98.12 66 VAL A N 1
ATOM 499 C CA . VAL A 1 66 ? -5.754 -2.013 -5.991 1.00 98.12 66 VAL A CA 1
ATOM 500 C C . VAL A 1 66 ? -6.048 -3.499 -6.174 1.00 98.12 66 VAL A C 1
ATOM 502 O O . VAL A 1 66 ? -5.563 -4.336 -5.415 1.00 98.12 66 VAL A O 1
ATOM 505 N N . ASP A 1 67 ? -6.822 -3.812 -7.207 1.00 98.62 67 ASP A N 1
ATOM 506 C CA . ASP A 1 67 ? -6.943 -5.171 -7.731 1.00 98.62 67 ASP A CA 1
ATOM 507 C C . ASP A 1 67 ? -5.668 -5.592 -8.490 1.00 98.62 67 ASP A C 1
ATOM 509 O O . ASP A 1 67 ? -4.817 -4.763 -8.855 1.00 98.62 67 ASP A O 1
ATOM 513 N N . VAL A 1 68 ? -5.533 -6.894 -8.740 1.00 98.50 68 VAL A N 1
ATOM 514 C CA . VAL A 1 68 ? -4.369 -7.481 -9.423 1.00 98.50 68 VAL A CA 1
ATOM 515 C C . VAL A 1 68 ? -4.192 -6.892 -10.827 1.00 98.50 68 VAL A C 1
ATOM 517 O O . VAL A 1 68 ? -3.081 -6.525 -11.223 1.00 98.50 68 VAL A O 1
ATOM 520 N N . ALA A 1 69 ? -5.282 -6.728 -11.580 1.00 98.06 69 ALA A N 1
ATOM 521 C CA . ALA A 1 69 ? -5.235 -6.218 -12.950 1.00 98.06 69 ALA A CA 1
ATOM 522 C C . ALA A 1 69 ? -4.743 -4.760 -13.011 1.00 98.06 69 ALA A C 1
ATOM 524 O O . ALA A 1 69 ? -3.996 -4.357 -13.907 1.00 98.06 69 ALA A O 1
ATOM 525 N N . LYS A 1 70 ? -5.139 -3.934 -12.046 1.00 97.06 70 LYS A N 1
ATOM 526 C CA . LYS A 1 70 ? -4.682 -2.558 -11.889 1.00 97.06 70 LYS A CA 1
ATOM 527 C C . LYS A 1 70 ? -3.228 -2.511 -11.449 1.00 97.06 70 LYS A C 1
ATOM 529 O O . LYS A 1 70 ? -2.510 -1.661 -11.967 1.00 97.06 70 LYS A O 1
ATOM 534 N N . MET A 1 71 ? -2.776 -3.417 -10.584 1.00 97.00 71 MET A N 1
ATOM 535 C CA . MET A 1 71 ? -1.364 -3.476 -10.205 1.00 97.00 71 MET A CA 1
ATOM 536 C C . MET A 1 71 ? -0.456 -3.704 -11.422 1.00 97.00 71 MET A C 1
ATOM 538 O O . MET A 1 71 ? 0.525 -2.982 -11.592 1.00 97.00 71 MET A O 1
ATOM 542 N N . ILE A 1 72 ? -0.823 -4.627 -12.318 1.00 95.62 72 ILE A N 1
ATOM 543 C CA . ILE A 1 72 ? -0.087 -4.877 -13.571 1.00 95.62 72 ILE A CA 1
ATOM 544 C C . ILE A 1 72 ? -0.019 -3.605 -14.428 1.00 95.62 72 ILE A C 1
ATOM 546 O O . ILE A 1 72 ? 1.042 -3.243 -14.935 1.00 95.62 72 ILE A O 1
ATOM 550 N N . ARG A 1 73 ? -1.140 -2.884 -14.562 1.00 93.62 73 ARG A N 1
ATOM 551 C CA . ARG A 1 73 ? -1.184 -1.614 -15.308 1.00 93.62 73 ARG A CA 1
ATOM 552 C C . ARG A 1 73 ? -0.307 -0.534 -14.681 1.00 93.62 73 ARG A C 1
ATOM 554 O O . ARG A 1 73 ? 0.349 0.191 -15.416 1.00 93.62 73 A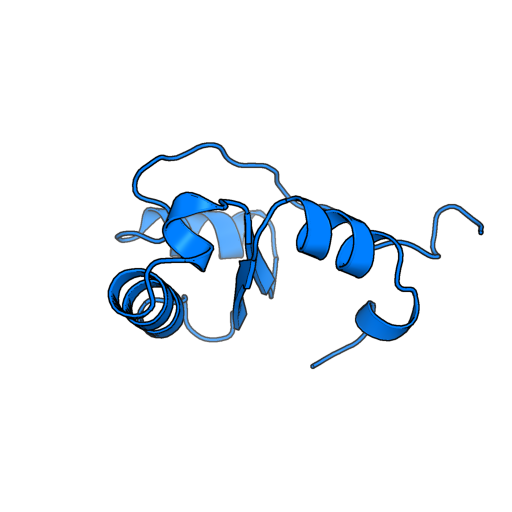RG A O 1
ATOM 561 N N . VAL A 1 74 ? -0.301 -0.417 -13.352 1.00 92.50 74 VAL A N 1
ATOM 562 C CA . VAL A 1 74 ? 0.531 0.556 -12.623 1.00 92.50 74 VAL A CA 1
ATOM 563 C C . VAL A 1 74 ? 2.011 0.225 -12.788 1.00 92.50 74 VAL A C 1
ATOM 565 O O . VAL A 1 74 ? 2.791 1.118 -13.097 1.00 92.50 74 VAL A O 1
ATOM 568 N N . TYR A 1 75 ? 2.385 -1.046 -12.635 1.00 91.44 75 TYR A N 1
ATOM 569 C CA . TYR A 1 75 ? 3.768 -1.498 -12.782 1.00 91.44 75 TYR A CA 1
ATOM 570 C C . TYR A 1 75 ? 4.329 -1.215 -14.182 1.00 91.44 75 TYR A C 1
ATOM 572 O O . TYR A 1 75 ? 5.457 -0.749 -14.310 1.00 91.44 75 TYR A O 1
ATOM 580 N N . ASN A 1 76 ? 3.516 -1.437 -15.218 1.00 89.94 76 ASN A N 1
ATOM 581 C CA . ASN A 1 76 ? 3.886 -1.217 -16.618 1.00 89.94 76 ASN A CA 1
ATOM 582 C C . ASN A 1 76 ? 3.745 0.246 -17.083 1.00 89.94 76 ASN A C 1
ATOM 584 O O . ASN A 1 76 ? 3.936 0.520 -18.268 1.00 89.94 76 ASN A O 1
ATOM 588 N N . ASN A 1 77 ? 3.368 1.183 -16.203 1.00 86.06 77 ASN A N 1
ATOM 589 C CA . ASN A 1 77 ? 3.183 2.585 -16.571 1.00 86.06 77 ASN A CA 1
ATOM 590 C C . ASN A 1 77 ? 4.416 3.430 -16.192 1.00 86.06 77 ASN A C 1
ATOM 592 O O . ASN A 1 77 ? 4.577 3.770 -15.016 1.00 86.06 77 ASN A O 1
ATOM 596 N N . PRO A 1 78 ? 5.235 3.862 -17.170 1.00 73.81 78 PRO A N 1
ATOM 597 C CA . PRO A 1 78 ? 6.447 4.635 -16.900 1.00 73.81 78 PRO A CA 1
ATOM 598 C C . PRO A 1 78 ? 6.169 6.030 -16.308 1.00 73.81 78 PRO A C 1
ATOM 600 O O . PRO A 1 78 ? 7.029 6.607 -15.651 1.00 73.81 78 PRO A O 1
ATOM 603 N N . ASN A 1 79 ? 4.951 6.566 -16.457 1.00 70.81 79 ASN A N 1
ATOM 604 C CA . ASN A 1 79 ? 4.573 7.871 -15.899 1.00 70.81 79 ASN A CA 1
ATOM 605 C C . ASN A 1 79 ? 4.251 7.824 -14.393 1.00 70.81 79 ASN A C 1
ATOM 607 O O . ASN A 1 79 ? 4.030 8.866 -13.784 1.00 70.81 79 ASN A O 1
ATOM 611 N N . MET A 1 80 ? 4.194 6.637 -13.778 1.00 65.50 80 MET A N 1
ATOM 612 C CA . MET A 1 80 ? 3.908 6.469 -12.343 1.00 65.50 80 MET A CA 1
ATOM 613 C C . MET A 1 80 ? 5.184 6.356 -11.482 1.00 65.50 80 MET A C 1
ATOM 615 O O . MET A 1 80 ? 5.089 6.099 -10.277 1.00 65.50 80 MET A O 1
ATOM 619 N N . LEU A 1 81 ? 6.361 6.551 -12.094 1.00 58.56 81 LEU A N 1
ATOM 620 C CA . LEU A 1 81 ? 7.689 6.311 -11.511 1.00 58.56 81 LEU A CA 1
ATOM 621 C C . LEU A 1 81 ? 8.279 7.490 -10.723 1.00 58.56 81 LEU A C 1
ATOM 623 O O . LEU A 1 81 ? 9.301 7.318 -10.066 1.00 58.56 81 LEU A O 1
ATOM 627 N N . ALA A 1 82 ? 7.645 8.664 -10.733 1.00 44.69 82 ALA A N 1
ATOM 628 C CA . ALA A 1 82 ? 8.116 9.826 -9.987 1.00 44.69 82 ALA A CA 1
ATOM 629 C C . ALA A 1 82 ? 6.963 10.514 -9.244 1.00 44.69 82 ALA A C 1
ATOM 631 O O . ALA A 1 82 ? 5.957 10.863 -9.851 1.00 44.69 82 ALA A O 1
ATOM 632 N N . ASN A 1 83 ? 7.146 10.675 -7.929 1.00 37.53 83 ASN A N 1
ATOM 633 C CA . ASN A 1 83 ? 6.486 11.624 -7.025 1.00 37.53 83 ASN A CA 1
ATOM 634 C C . ASN A 1 83 ? 5.058 12.063 -7.402 1.00 37.53 83 ASN A C 1
ATOM 636 O O . ASN A 1 83 ? 4.849 13.117 -8.001 1.00 37.53 83 ASN A O 1
ATOM 640 N N . ALA A 1 84 ? 4.093 11.276 -6.930 1.00 39.59 84 ALA A N 1
ATOM 641 C CA . ALA A 1 84 ? 2.812 11.770 -6.436 1.00 39.59 84 ALA A CA 1
ATOM 642 C C . ALA A 1 84 ? 2.619 11.212 -5.025 1.00 39.59 84 ALA A C 1
ATOM 644 O O . ALA A 1 84 ? 2.930 10.000 -4.846 1.00 39.59 84 ALA A O 1
#